Protein AF-A0A2X3FHQ5-F1 (afdb_monomer)

Radius of gyration: 15.31 Å; Cα contacts (8 Å, |Δi|>4): 55; chains: 1; bounding box: 38×42×33 Å

Structure (mmCIF, N/CA/C/O backbone):
data_AF-A0A2X3FHQ5-F1
#
_entry.id   AF-A0A2X3FHQ5-F1
#
loop_
_atom_site.group_PDB
_atom_site.id
_atom_site.type_symbol
_atom_site.label_atom_id
_atom_site.label_alt_id
_atom_site.label_comp_id
_atom_site.label_asym_id
_atom_site.label_entity_id
_atom_site.label_seq_id
_atom_site.pdbx_PDB_ins_code
_atom_site.Cartn_x
_atom_site.Cartn_y
_atom_site.Cartn_z
_atom_site.occupancy
_atom_site.B_iso_or_equiv
_atom_site.auth_seq_id
_atom_site.auth_comp_id
_atom_site.auth_asym_id
_atom_site.auth_atom_id
_atom_site.pdbx_PDB_model_num
ATOM 1 N N . MET A 1 1 ? 20.931 -13.628 -2.571 1.00 59.31 1 MET A N 1
ATOM 2 C CA . MET A 1 1 ? 20.735 -12.898 -1.302 1.00 59.31 1 MET A CA 1
ATOM 3 C C . MET A 1 1 ? 20.462 -13.929 -0.230 1.00 59.31 1 MET A C 1
ATOM 5 O O . MET A 1 1 ? 19.883 -14.948 -0.580 1.00 59.31 1 MET A O 1
ATOM 9 N N . SER A 1 2 ? 20.909 -13.700 1.008 1.00 79.62 2 SER A N 1
ATOM 10 C CA . SER A 1 2 ? 20.450 -14.528 2.133 1.00 79.62 2 SER A CA 1
ATOM 11 C C . SER A 1 2 ? 18.942 -14.344 2.297 1.00 79.62 2 SER A C 1
ATOM 13 O O . SER A 1 2 ? 18.453 -13.229 2.085 1.00 79.62 2 SER A O 1
ATOM 15 N N . ASP A 1 3 ? 18.227 -15.397 2.685 1.00 78.94 3 ASP A N 1
ATOM 16 C CA . ASP A 1 3 ? 16.781 -15.337 2.943 1.00 78.94 3 ASP A CA 1
ATOM 17 C C . ASP A 1 3 ? 16.431 -14.351 4.074 1.00 78.94 3 ASP A C 1
ATOM 19 O O . ASP A 1 3 ? 15.317 -13.834 4.119 1.00 78.94 3 ASP A O 1
ATOM 23 N N . ASP A 1 4 ? 17.404 -13.997 4.921 1.00 87.81 4 ASP A N 1
ATOM 24 C CA . ASP A 1 4 ? 17.254 -12.993 5.986 1.00 87.81 4 ASP A CA 1
ATOM 25 C C . ASP A 1 4 ? 17.111 -11.557 5.452 1.00 87.81 4 ASP A C 1
ATOM 27 O O . ASP A 1 4 ? 16.693 -10.658 6.180 1.00 87.81 4 ASP A O 1
ATOM 31 N N . LEU A 1 5 ? 17.484 -11.320 4.187 1.00 92.12 5 LEU A N 1
ATOM 32 C CA . LEU A 1 5 ? 17.414 -10.000 3.550 1.00 92.12 5 LEU A CA 1
ATOM 33 C C . LEU A 1 5 ? 16.164 -9.835 2.684 1.00 92.12 5 LEU A C 1
ATOM 35 O O . LEU A 1 5 ? 15.632 -8.731 2.578 1.00 92.12 5 LEU A O 1
ATOM 39 N N . ALA A 1 6 ? 15.723 -10.909 2.024 1.00 91.44 6 ALA A N 1
ATOM 40 C CA . ALA A 1 6 ? 14.554 -10.894 1.156 1.00 91.44 6 ALA A CA 1
ATOM 41 C C . ALA A 1 6 ? 13.987 -12.305 0.993 1.00 91.44 6 ALA A C 1
ATOM 43 O O . ALA A 1 6 ? 14.666 -13.195 0.485 1.00 91.44 6 ALA A O 1
ATOM 44 N N . CYS A 1 7 ? 12.712 -12.478 1.333 1.00 93.31 7 CYS A N 1
ATOM 45 C CA . CYS A 1 7 ? 12.000 -13.733 1.150 1.00 93.31 7 CYS A CA 1
ATOM 46 C C . CYS A 1 7 ? 10.672 -13.505 0.418 1.00 93.31 7 CYS A C 1
ATOM 48 O O . CYS A 1 7 ? 10.058 -12.435 0.484 1.00 93.31 7 CYS A O 1
ATOM 50 N N . ARG A 1 8 ? 10.221 -14.519 -0.327 1.00 93.00 8 ARG A N 1
ATOM 51 C CA . ARG A 1 8 ? 8.915 -14.481 -0.989 1.00 93.00 8 ARG A CA 1
ATOM 52 C C . ARG A 1 8 ? 7.829 -14.844 0.019 1.00 93.00 8 ARG A C 1
ATOM 54 O 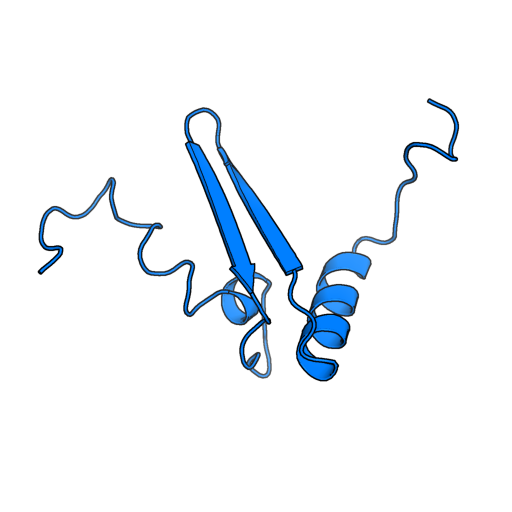O . ARG A 1 8 ? 7.874 -15.920 0.605 1.00 93.00 8 ARG A O 1
ATOM 61 N N . VAL A 1 9 ? 6.825 -13.985 0.140 1.00 93.00 9 VAL A N 1
ATOM 62 C CA . VAL A 1 9 ? 5.634 -14.225 0.965 1.00 93.00 9 VAL A CA 1
ATOM 63 C C . VAL A 1 9 ? 4.448 -14.686 0.118 1.00 93.00 9 VAL A C 1
ATOM 65 O O . VAL A 1 9 ? 4.480 -14.622 -1.116 1.00 93.00 9 VAL A O 1
ATOM 68 N N . ASP A 1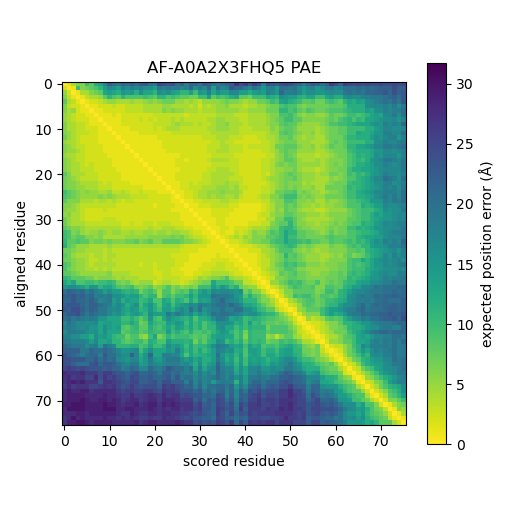 10 ? 3.391 -15.152 0.783 1.00 94.69 10 ASP A N 1
ATOM 69 C CA . ASP A 1 10 ? 2.136 -15.493 0.121 1.00 94.69 10 ASP A CA 1
ATOM 70 C C . ASP A 1 10 ? 1.525 -14.269 -0.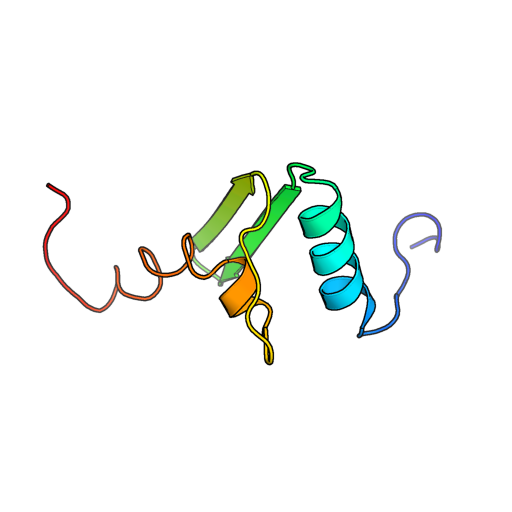590 1.00 94.69 10 ASP A C 1
ATOM 72 O O . ASP A 1 10 ? 1.575 -13.138 -0.102 1.00 94.69 10 ASP A O 1
ATOM 76 N N . ARG A 1 11 ? 0.910 -14.493 -1.754 1.00 88.75 11 ARG A N 1
ATOM 77 C CA . ARG A 1 11 ? 0.284 -13.441 -2.576 1.00 88.75 11 ARG A CA 1
ATOM 78 C C . ARG A 1 11 ? -0.883 -12.720 -1.886 1.00 88.75 11 ARG A C 1
ATOM 80 O O . ARG A 1 11 ? -1.263 -11.636 -2.325 1.00 88.75 11 ARG A O 1
ATOM 87 N N . HIS A 1 12 ? -1.452 -13.308 -0.837 1.00 87.50 12 HIS A N 1
ATOM 88 C CA . HIS A 1 12 ? -2.506 -12.730 -0.007 1.00 87.50 12 HIS A CA 1
ATOM 89 C C . HIS A 1 12 ? -1.969 -11.954 1.206 1.00 87.50 12 HIS A C 1
ATOM 91 O O . HIS A 1 12 ? -2.759 -11.310 1.891 1.00 87.50 12 HIS A O 1
ATOM 97 N N . ALA A 1 13 ? -0.651 -11.927 1.445 1.00 89.94 13 ALA A N 1
ATOM 98 C CA . ALA A 1 13 ? -0.062 -11.218 2.583 1.00 89.94 13 ALA A CA 1
ATOM 99 C C . ALA A 1 13 ? -0.363 -9.709 2.576 1.00 89.94 13 ALA A C 1
ATOM 101 O O . ALA A 1 13 ? -0.663 -9.142 3.620 1.00 89.94 13 ALA A O 1
ATOM 102 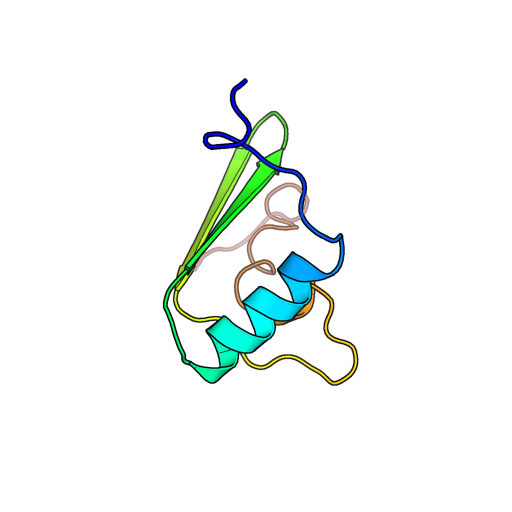N N . LEU A 1 14 ? -0.332 -9.059 1.406 1.00 86.88 14 LEU A N 1
ATOM 103 C CA . LEU A 1 14 ? -0.580 -7.618 1.292 1.00 86.88 14 LEU A CA 1
ATOM 104 C C . LEU A 1 14 ? -2.038 -7.229 1.629 1.00 86.88 14 LEU A C 1
ATOM 106 O O . LEU A 1 14 ? -2.218 -6.348 2.467 1.00 86.88 14 LEU A O 1
ATOM 110 N N . PRO A 1 15 ? -3.081 -7.861 1.047 1.00 83.62 15 PRO A N 1
ATOM 111 C CA . PRO A 1 15 ? -4.461 -7.641 1.485 1.00 83.62 15 PRO A CA 1
ATOM 112 C C . PRO A 1 15 ? -4.676 -7.875 2.985 1.00 83.62 15 PRO A C 1
ATOM 114 O O . PRO A 1 15 ? -5.315 -7.050 3.632 1.00 83.62 15 PRO A O 1
ATOM 117 N N . SER A 1 16 ? -4.115 -8.954 3.543 1.00 87.06 16 SER A N 1
ATOM 118 C CA . SER A 1 16 ? -4.236 -9.257 4.975 1.00 87.06 16 SER A CA 1
ATOM 119 C C . SER A 1 16 ? -3.560 -8.197 5.848 1.00 87.06 16 SER A C 1
ATOM 121 O O . SER A 1 16 ? -4.160 -7.728 6.808 1.00 87.06 16 SER A O 1
ATOM 123 N N . LEU A 1 17 ? -2.347 -7.765 5.482 1.00 88.50 17 LEU A N 1
ATOM 124 C CA . LEU A 1 17 ? -1.611 -6.720 6.196 1.00 88.50 17 LEU A CA 1
ATOM 125 C C . LEU A 1 17 ? -2.382 -5.397 6.219 1.00 88.50 17 LEU A C 1
ATOM 127 O O . LEU A 1 17 ? -2.444 -4.747 7.257 1.00 88.50 17 LEU A O 1
ATOM 131 N N . LEU A 1 18 ? -2.980 -4.993 5.096 1.00 85.56 18 LEU A N 1
ATOM 132 C CA . LEU A 1 18 ? -3.738 -3.741 5.033 1.00 85.56 18 LEU A CA 1
ATOM 133 C C . LEU A 1 18 ? -4.988 -3.764 5.907 1.00 85.56 18 LEU A C 1
ATOM 135 O O . LEU A 1 18 ? -5.314 -2.744 6.509 1.00 85.56 18 LEU A O 1
ATOM 139 N N . GLU A 1 19 ? -5.658 -4.910 6.011 1.00 85.44 19 GLU A N 1
ATOM 140 C CA . GLU A 1 19 ? -6.793 -5.064 6.918 1.00 85.44 19 GLU A CA 1
ATOM 141 C C . GLU A 1 19 ? -6.346 -4.975 8.384 1.00 85.44 19 GLU A C 1
ATOM 143 O O . GLU A 1 19 ? -6.965 -4.249 9.159 1.00 85.44 19 GLU A O 1
ATOM 148 N N . THR A 1 20 ? -5.234 -5.618 8.753 1.00 88.44 20 THR A N 1
ATOM 149 C CA . THR A 1 20 ? -4.651 -5.510 10.103 1.00 88.44 20 THR A CA 1
ATOM 150 C C . THR A 1 20 ? -4.276 -4.069 10.441 1.00 88.44 20 THR A C 1
ATOM 152 O O . THR A 1 20 ? -4.727 -3.527 11.445 1.00 88.44 20 THR A O 1
ATOM 155 N N . VAL A 1 21 ? -3.518 -3.403 9.566 1.00 87.88 21 VAL A N 1
ATOM 156 C CA . VAL A 1 21 ? -3.098 -2.005 9.749 1.00 87.88 21 VAL A CA 1
ATOM 157 C C . VAL A 1 21 ? -4.308 -1.072 9.856 1.00 87.88 21 VAL A C 1
ATOM 159 O O . VAL A 1 21 ? -4.297 -0.148 10.665 1.00 87.88 21 VAL A O 1
ATOM 162 N N . ARG A 1 22 ? -5.371 -1.317 9.078 1.00 84.31 22 ARG A N 1
ATOM 163 C CA . ARG A 1 22 ? -6.628 -0.560 9.155 1.00 84.31 22 ARG A CA 1
ATOM 164 C C . ARG A 1 22 ? -7.331 -0.752 10.498 1.00 84.31 22 ARG A C 1
ATOM 166 O O . ARG A 1 22 ? -7.850 0.215 11.046 1.00 84.31 22 ARG A O 1
ATOM 173 N N . GLN A 1 23 ? -7.398 -1.987 10.994 1.00 86.56 23 GLN A N 1
ATOM 174 C CA . GLN A 1 23 ? -8.032 -2.303 12.278 1.00 86.56 23 GLN A CA 1
ATOM 175 C C . GLN A 1 23 ? -7.264 -1.696 13.455 1.00 86.56 23 GLN A C 1
ATOM 177 O O . GLN A 1 23 ? -7.883 -1.181 14.382 1.00 86.56 23 GLN A O 1
ATOM 182 N N . GLU A 1 24 ? -5.935 -1.722 13.395 1.00 90.56 24 GLU A N 1
ATOM 183 C CA . GLU A 1 24 ? -5.058 -1.178 14.435 1.00 90.56 24 GLU A CA 1
ATOM 184 C C . GLU A 1 24 ? -4.877 0.345 14.333 1.00 90.56 24 GLU A C 1
ATOM 186 O O . GLU A 1 24 ? -4.480 0.985 15.302 1.00 90.56 24 GLU A O 1
ATOM 191 N N . GLY A 1 25 ? -5.191 0.946 13.180 1.00 83.94 25 GLY A N 1
ATOM 192 C CA . GLY A 1 25 ? -5.002 2.378 12.944 1.00 83.94 25 GLY A CA 1
ATOM 193 C C . GLY A 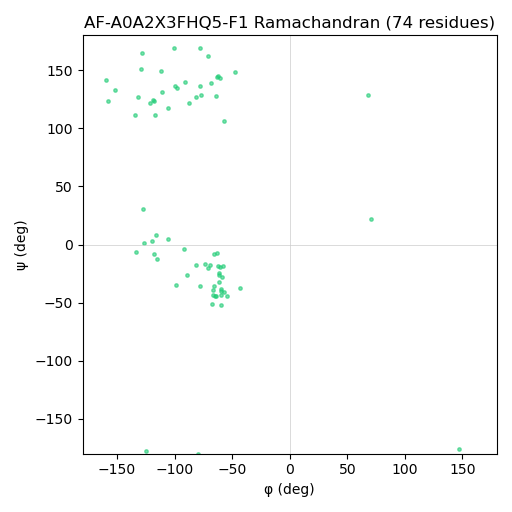1 25 ? -3.531 2.787 12.819 1.00 83.94 25 GLY A C 1
ATOM 194 O O . GLY A 1 25 ? -3.209 3.956 13.023 1.00 83.94 25 GLY A O 1
ATOM 195 N N . ASN A 1 26 ? -2.642 1.845 12.490 1.00 86.38 26 ASN A N 1
ATOM 196 C CA . ASN A 1 26 ? -1.216 2.117 12.331 1.00 86.38 26 ASN A CA 1
ATOM 197 C C . ASN A 1 26 ? -0.971 2.996 11.099 1.00 86.38 26 ASN A C 1
ATOM 199 O O . ASN A 1 26 ? -1.539 2.770 10.026 1.00 86.38 26 ASN A O 1
ATOM 203 N N . GLU A 1 27 ? -0.065 3.960 11.226 1.00 86.44 27 GLU A N 1
ATOM 204 C CA . GLU A 1 27 ? 0.401 4.723 10.076 1.00 86.44 27 GLU A CA 1
ATOM 205 C C . GLU A 1 27 ? 1.392 3.894 9.259 1.00 86.44 27 GLU A C 1
ATOM 207 O O . GLU A 1 27 ? 2.365 3.352 9.785 1.00 86.44 27 GLU A O 1
ATOM 212 N N . ILE A 1 28 ? 1.150 3.803 7.953 1.00 88.00 28 ILE A N 1
ATOM 213 C CA . ILE A 1 28 ? 2.037 3.115 7.014 1.00 88.00 28 ILE A CA 1
ATOM 214 C C . ILE A 1 28 ? 2.381 4.020 5.843 1.00 88.00 28 ILE A C 1
ATOM 216 O O . ILE A 1 28 ? 1.708 5.018 5.582 1.00 88.00 28 ILE A O 1
ATOM 220 N N . MET A 1 29 ? 3.420 3.628 5.107 1.00 88.75 29 MET A N 1
ATOM 221 C CA . MET A 1 29 ? 3.784 4.262 3.850 1.00 88.75 29 MET A CA 1
ATOM 222 C C . MET A 1 29 ? 3.534 3.322 2.674 1.00 88.75 29 MET A C 1
ATOM 224 O O . MET A 1 29 ? 3.976 2.174 2.690 1.00 88.75 29 MET A O 1
ATOM 228 N N . ILE A 1 30 ? 2.860 3.810 1.633 1.00 86.31 30 ILE A N 1
ATOM 229 C CA . ILE A 1 30 ? 2.624 3.052 0.398 1.00 86.31 30 ILE A CA 1
ATOM 230 C C . ILE A 1 30 ? 3.212 3.814 -0.778 1.00 86.31 30 ILE A C 1
ATOM 232 O O . ILE A 1 30 ? 2.834 4.950 -1.060 1.00 86.31 30 ILE A O 1
ATOM 236 N N . PHE A 1 31 ? 4.122 3.150 -1.483 1.00 87.31 31 PHE A N 1
ATOM 237 C CA . PHE A 1 31 ? 4.832 3.690 -2.631 1.00 87.31 31 PHE A CA 1
ATOM 238 C C . PHE A 1 31 ? 4.263 3.063 -3.900 1.00 87.31 31 PHE A C 1
ATOM 240 O O . PHE A 1 31 ? 4.363 1.852 -4.098 1.00 87.31 31 PHE A O 1
ATOM 247 N N . VAL A 1 32 ? 3.686 3.881 -4.779 1.00 83.94 32 VAL A N 1
ATOM 248 C CA . VAL A 1 32 ? 3.251 3.441 -6.109 1.00 83.94 32 VAL A CA 1
ATOM 249 C C . VAL A 1 32 ? 4.045 4.198 -7.155 1.00 83.94 32 VAL A C 1
ATOM 251 O O . VAL A 1 32 ? 3.917 5.410 -7.313 1.00 83.94 32 VAL A O 1
ATOM 254 N N . GLY A 1 33 ? 4.906 3.461 -7.849 1.00 80.88 33 GLY A N 1
ATOM 255 C CA . GLY A 1 33 ? 5.808 3.999 -8.855 1.00 80.88 33 GLY A CA 1
ATOM 256 C C . GLY A 1 33 ? 5.461 3.556 -10.269 1.00 80.88 33 GLY A C 1
ATOM 257 O O . GLY A 1 33 ? 4.996 2.443 -10.505 1.00 80.88 33 GLY A O 1
ATOM 258 N N . ASN A 1 34 ? 5.764 4.425 -11.225 1.00 84.69 34 ASN A N 1
ATOM 259 C CA . ASN A 1 34 ? 6.005 4.073 -12.620 1.00 84.69 34 ASN A CA 1
ATOM 260 C C . ASN A 1 34 ? 7.390 4.612 -13.036 1.00 84.69 34 ASN A C 1
ATOM 262 O O . ASN A 1 34 ? 8.103 5.196 -12.224 1.00 84.69 34 ASN A O 1
ATOM 266 N N . ARG A 1 35 ? 7.792 4.440 -14.303 1.00 88.31 35 ARG A N 1
ATOM 267 C CA . ARG A 1 35 ? 9.133 4.843 -14.777 1.00 88.31 35 ARG A CA 1
ATOM 268 C C . ARG A 1 35 ? 9.483 6.331 -14.594 1.00 88.31 35 ARG A C 1
ATOM 270 O O . ARG A 1 35 ? 10.658 6.655 -14.683 1.00 88.31 35 ARG A O 1
ATOM 277 N N . GLY A 1 36 ? 8.513 7.225 -14.395 1.00 87.06 36 GLY A N 1
ATOM 278 C CA . GLY A 1 36 ? 8.749 8.674 -14.329 1.00 87.06 36 GLY A CA 1
ATOM 279 C C . GLY A 1 36 ? 8.201 9.368 -13.084 1.00 87.06 36 GLY A C 1
ATOM 280 O O . GLY A 1 36 ? 8.284 10.589 -12.999 1.00 87.06 36 GLY A O 1
ATOM 281 N N . CYS A 1 37 ? 7.596 8.634 -12.152 1.00 85.88 37 CYS A N 1
ATOM 282 C CA . CYS A 1 37 ? 7.018 9.205 -10.943 1.00 85.88 37 CYS A CA 1
ATOM 283 C C . CYS A 1 37 ? 6.862 8.124 -9.875 1.00 85.88 37 CYS A C 1
ATOM 285 O O . CYS A 1 37 ? 6.478 6.996 -10.186 1.00 85.88 37 CYS A O 1
ATOM 287 N N . VAL A 1 38 ? 7.114 8.490 -8.622 1.00 84.31 38 VAL A N 1
ATOM 288 C CA . VAL A 1 38 ? 6.741 7.703 -7.448 1.00 84.31 38 VAL A CA 1
ATOM 289 C C . VAL A 1 38 ? 5.785 8.549 -6.624 1.00 84.31 38 VAL A C 1
ATOM 291 O O . VAL A 1 38 ? 6.112 9.678 -6.267 1.00 84.31 38 VAL A O 1
ATOM 294 N N . GLN A 1 39 ? 4.608 8.006 -6.338 1.00 79.56 39 GLN A N 1
ATOM 295 C CA . GLN A 1 39 ? 3.657 8.587 -5.402 1.00 79.56 39 GLN A CA 1
ATOM 296 C C . GLN A 1 39 ? 3.807 7.893 -4.052 1.00 79.56 39 GLN A C 1
ATOM 298 O O . GLN A 1 39 ? 3.892 6.665 -3.988 1.00 79.56 39 GLN A O 1
ATOM 303 N N . ILE A 1 40 ? 3.830 8.688 -2.986 1.00 83.81 40 ILE A N 1
ATOM 304 C CA . ILE A 1 40 ? 3.979 8.216 -1.612 1.00 83.81 40 ILE A CA 1
ATOM 305 C C . ILE A 1 40 ? 2.715 8.606 -0.854 1.00 83.81 40 ILE A C 1
ATOM 307 O O . ILE A 1 40 ? 2.345 9.778 -0.819 1.00 83.81 40 ILE A O 1
ATOM 311 N N . PHE A 1 41 ? 2.050 7.618 -0.273 1.00 82.00 41 PHE A N 1
ATOM 312 C CA . PHE A 1 41 ? 1.014 7.814 0.732 1.00 82.00 41 PHE A CA 1
ATOM 313 C C . PHE A 1 41 ? 1.623 7.570 2.111 1.00 82.00 41 PHE A C 1
ATOM 315 O O . PHE A 1 41 ? 2.328 6.577 2.263 1.00 82.00 41 PHE A O 1
ATOM 322 N N . THR A 1 42 ? 1.318 8.430 3.083 1.00 84.12 42 THR A N 1
ATOM 323 C CA . THR A 1 42 ? 1.663 8.242 4.499 1.00 84.12 42 THR A CA 1
ATOM 324 C C . THR A 1 42 ? 0.421 8.503 5.340 1.00 84.12 42 THR A C 1
ATOM 326 O O . THR A 1 42 ? -0.200 9.557 5.195 1.00 84.12 42 THR A O 1
ATOM 329 N N . GLY A 1 43 ? 0.069 7.555 6.204 1.00 83.19 43 GLY A N 1
ATOM 330 C CA . GLY A 1 43 ? -1.029 7.690 7.158 1.00 83.19 43 GLY A CA 1
ATOM 331 C C . GLY A 1 43 ? -1.731 6.364 7.436 1.00 83.19 43 GLY A C 1
ATOM 332 O O . GLY A 1 43 ? -1.327 5.309 6.940 1.00 83.19 43 GLY A O 1
ATOM 333 N N . ALA A 1 44 ? -2.794 6.420 8.236 1.00 81.25 44 ALA A N 1
ATOM 334 C CA . ALA A 1 44 ? -3.627 5.259 8.536 1.00 81.25 44 ALA A CA 1
ATOM 335 C C . ALA A 1 44 ? -4.600 4.946 7.370 1.00 81.25 44 ALA A C 1
ATOM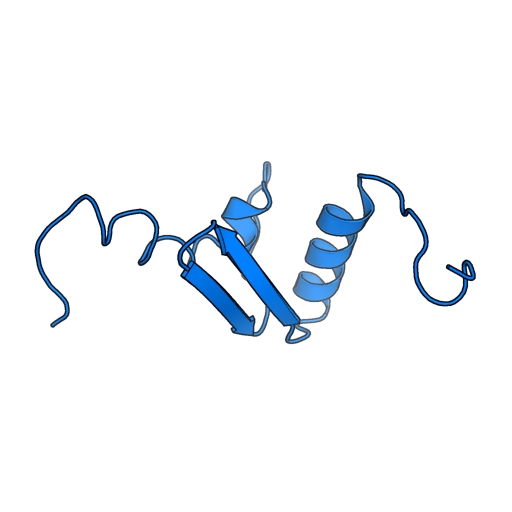 337 O O . ALA A 1 44 ? -5.210 5.871 6.820 1.00 81.25 44 ALA A O 1
ATOM 338 N N . PRO A 1 45 ? -4.785 3.670 6.973 1.00 72.12 45 PRO A N 1
ATOM 339 C CA . PRO A 1 45 ? -5.723 3.291 5.914 1.00 72.12 45 PRO A CA 1
ATOM 340 C C . PRO A 1 45 ? -7.189 3.609 6.261 1.00 72.12 45 PRO A C 1
ATOM 342 O O . PRO A 1 45 ? -7.619 3.459 7.405 1.00 72.12 45 PRO A O 1
ATOM 345 N N . GLY A 1 46 ? -7.983 4.003 5.258 1.00 67.62 46 GLY A N 1
ATOM 346 C CA . GLY A 1 46 ? -9.411 4.319 5.414 1.00 67.62 46 GLY A CA 1
ATOM 347 C C . GLY A 1 46 ? -10.332 3.088 5.472 1.00 67.62 46 GLY A C 1
ATOM 348 O O . GLY A 1 46 ? -9.887 1.945 5.377 1.00 67.62 46 GLY A O 1
ATOM 349 N N . LYS A 1 47 ? -11.651 3.307 5.613 1.00 60.78 47 LYS A N 1
ATOM 350 C CA . LYS A 1 47 ? -12.656 2.223 5.604 1.00 60.78 47 LYS A CA 1
ATOM 351 C C . LYS A 1 47 ? -12.702 1.519 4.241 1.00 60.78 47 LYS A C 1
ATOM 353 O O . LYS A 1 47 ? -12.893 2.169 3.220 1.00 60.78 47 LYS A O 1
ATOM 358 N N . ALA A 1 48 ? -12.593 0.193 4.261 1.00 59.41 48 ALA A N 1
ATOM 359 C CA . ALA A 1 48 ? -12.668 -0.678 3.093 1.00 59.41 48 ALA A CA 1
ATOM 360 C C . ALA A 1 48 ? -14.121 -1.143 2.842 1.00 59.41 48 ALA A C 1
ATOM 362 O O . ALA A 1 48 ? -14.851 -1.428 3.794 1.00 59.41 48 ALA A O 1
ATOM 363 N N . GLY A 1 49 ? -14.561 -1.198 1.578 1.00 54.31 49 GLY A N 1
ATOM 364 C CA . GLY A 1 49 ? -15.869 -1.737 1.190 1.00 54.31 49 GLY A CA 1
ATOM 365 C C . GLY A 1 49 ? -15.912 -3.277 1.163 1.00 54.31 49 GLY A C 1
ATOM 366 O O . GLY A 1 49 ? -14.870 -3.930 1.207 1.00 54.31 49 GLY A O 1
ATOM 367 N N . PRO A 1 50 ? -17.103 -3.897 1.039 1.00 42.69 50 PRO A N 1
ATOM 368 C CA . PRO A 1 50 ? -17.275 -5.359 1.060 1.00 42.69 50 PRO A CA 1
ATOM 369 C C . PRO A 1 50 ? -16.588 -6.116 -0.099 1.00 42.69 50 PRO A C 1
ATOM 371 O O . PRO A 1 50 ? -16.526 -7.343 -0.073 1.00 42.69 50 PRO A O 1
ATOM 374 N N . HIS A 1 51 ? -16.027 -5.408 -1.088 1.00 49.78 51 HIS A N 1
ATOM 375 C CA . HIS A 1 51 ? -15.235 -5.967 -2.192 1.00 49.78 51 HIS A CA 1
ATOM 376 C C . HIS A 1 51 ? -13.866 -5.282 -2.350 1.00 49.78 51 HIS A C 1
ATOM 378 O O . HIS A 1 51 ? -13.333 -5.206 -3.458 1.00 49.78 51 HIS A O 1
ATOM 384 N N . ALA A 1 52 ? -13.293 -4.804 -1.241 1.00 51.09 52 ALA A N 1
ATOM 385 C CA . ALA A 1 52 ? -12.138 -3.921 -1.257 1.00 51.09 52 ALA A CA 1
ATOM 386 C C . ALA A 1 52 ? -10.915 -4.480 -1.984 1.00 51.09 52 ALA A C 1
ATOM 388 O O . ALA A 1 52 ? -10.162 -5.315 -1.477 1.00 51.09 52 ALA A O 1
ATOM 389 N N . ARG A 1 53 ? -10.659 -3.932 -3.174 1.00 59.78 53 ARG A N 1
ATOM 390 C CA . ARG A 1 53 ? -9.328 -3.965 -3.789 1.00 59.78 53 ARG A CA 1
ATOM 391 C C . ARG A 1 53 ? -8.379 -3.040 -3.023 1.00 59.78 53 ARG A C 1
ATOM 393 O O . ARG A 1 53 ? -8.811 -2.105 -2.361 1.00 59.78 53 ARG A O 1
ATOM 400 N N . LEU A 1 54 ? -7.071 -3.228 -3.211 1.00 60.09 54 LEU A N 1
ATOM 401 C CA . LEU A 1 54 ? -6.019 -2.286 -2.778 1.00 60.09 54 LEU A CA 1
ATOM 402 C C . LEU A 1 54 ? -6.367 -0.816 -3.070 1.00 60.09 54 LEU A C 1
ATOM 404 O O . LEU A 1 54 ? -6.088 0.064 -2.265 1.00 60.09 54 LEU A O 1
ATOM 408 N N . ALA A 1 55 ? -7.019 -0.569 -4.208 1.00 56.38 55 ALA A N 1
ATOM 409 C CA . ALA A 1 55 ? -7.480 0.754 -4.601 1.00 56.38 55 ALA A CA 1
ATOM 410 C C . ALA A 1 55 ? -8.506 1.361 -3.627 1.00 56.38 55 ALA A C 1
ATOM 412 O O . ALA A 1 55 ? -8.498 2.571 -3.460 1.00 56.38 55 ALA A O 1
ATOM 413 N N . GLU A 1 56 ? -9.353 0.560 -2.974 1.00 59.03 56 GLU A N 1
ATOM 414 C CA . GLU A 1 56 ? -10.397 1.025 -2.045 1.00 59.03 56 GLU A CA 1
ATOM 415 C C . GLU A 1 56 ? -9.838 1.406 -0.672 1.00 59.03 56 GLU A C 1
ATOM 417 O O . GLU A 1 56 ? -10.253 2.417 -0.115 1.00 59.03 56 GLU A O 1
ATOM 422 N N . TYR A 1 57 ? -8.816 0.699 -0.171 1.00 60.97 57 TYR A N 1
ATOM 423 C CA . TYR A 1 57 ? -8.090 1.116 1.045 1.00 60.97 57 TYR A CA 1
ATOM 424 C C . TYR A 1 57 ? -7.463 2.505 0.907 1.00 60.97 57 TYR A C 1
ATOM 426 O O . TYR A 1 57 ? -7.271 3.217 1.892 1.00 60.97 57 TYR A O 1
ATOM 434 N N . LEU A 1 58 ? -7.140 2.876 -0.332 1.00 61.41 58 LEU A N 1
ATOM 435 C CA . LEU A 1 58 ? -6.397 4.079 -0.674 1.00 61.41 58 LEU A CA 1
ATOM 436 C C . LEU A 1 58 ? -7.236 5.058 -1.507 1.00 61.41 58 LEU A C 1
ATOM 438 O O . LEU A 1 58 ? -6.698 6.053 -1.993 1.00 61.41 58 LEU A O 1
ATOM 442 N N . GLN A 1 59 ? -8.545 4.805 -1.669 1.00 51.97 59 GLN A N 1
ATOM 443 C CA . GLN A 1 59 ? -9.411 5.537 -2.603 1.00 51.97 59 GLN A CA 1
ATOM 444 C C . GLN A 1 59 ? -9.394 7.040 -2.307 1.00 51.97 59 GLN A C 1
ATOM 446 O O . GLN A 1 59 ? -9.261 7.837 -3.230 1.00 51.97 59 GLN A O 1
ATOM 451 N N . TYR A 1 60 ? -9.415 7.439 -1.031 1.00 50.28 60 TYR A N 1
ATOM 452 C CA . TYR A 1 60 ? -9.382 8.854 -0.642 1.00 50.28 60 TYR A CA 1
ATOM 453 C C . TYR A 1 60 ? -8.100 9.591 -1.090 1.00 50.28 60 TYR A C 1
ATOM 455 O O . TYR A 1 60 ? -8.133 10.797 -1.310 1.00 50.28 60 TYR A O 1
ATOM 463 N N . TYR A 1 61 ? -6.989 8.875 -1.304 1.00 50.97 61 TYR A N 1
ATOM 464 C CA . TYR A 1 61 ? -5.674 9.460 -1.595 1.00 50.97 61 TYR A CA 1
ATOM 465 C C . TYR A 1 61 ? -5.126 9.139 -3.003 1.00 50.97 61 TYR A C 1
ATOM 467 O O . TYR A 1 61 ? -4.188 9.798 -3.452 1.00 50.97 61 TYR A O 1
ATOM 475 N N . PHE A 1 62 ? -5.712 8.184 -3.744 1.00 52.84 62 PHE A N 1
ATOM 476 C CA . PHE A 1 62 ? -5.365 7.913 -5.156 1.00 52.84 62 PHE A CA 1
ATOM 477 C C . PHE A 1 62 ? -6.185 8.724 -6.169 1.00 52.84 62 PHE A C 1
ATOM 479 O O . PHE A 1 62 ? -5.684 9.010 -7.260 1.00 52.84 62 PHE A O 1
ATOM 486 N N . TYR A 1 63 ? -7.410 9.150 -5.830 1.00 45.22 63 TYR A N 1
ATOM 487 C CA . TYR A 1 63 ? -8.234 9.955 -6.742 1.00 45.22 63 TYR A CA 1
ATOM 488 C C . TYR A 1 63 ? -7.668 11.324 -7.164 1.00 45.22 63 TYR A C 1
ATOM 490 O O . TYR A 1 63 ? -7.996 11.727 -8.281 1.00 45.22 63 TYR A O 1
ATOM 498 N N . PRO A 1 64 ? -6.795 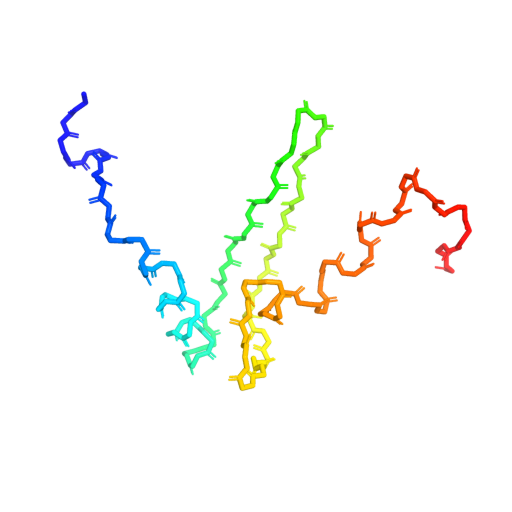12.031 -6.414 1.00 49.03 64 PRO A N 1
ATOM 499 C CA . PRO A 1 64 ? -6.209 13.262 -6.944 1.00 49.03 64 PRO A CA 1
ATOM 500 C C . PRO A 1 64 ? -5.133 13.037 -8.027 1.00 49.03 64 PRO A C 1
ATOM 502 O O . PRO A 1 64 ? -4.851 13.965 -8.781 1.00 49.03 64 PRO A O 1
ATOM 505 N N . CYS A 1 65 ? -4.554 11.834 -8.180 1.00 43.75 65 CYS A N 1
ATOM 506 C CA . CYS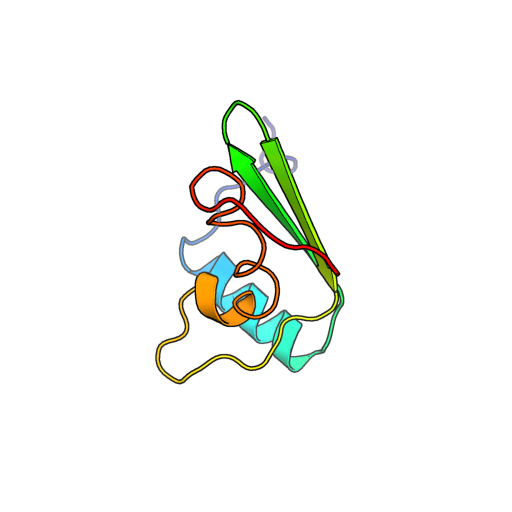 A 1 65 ? -3.348 11.658 -9.013 1.00 43.75 65 CYS A CA 1
ATOM 507 C C . CYS A 1 65 ? -3.481 10.733 -10.233 1.00 43.75 65 CYS A C 1
ATOM 509 O O . CYS A 1 65 ? -2.591 10.739 -11.083 1.00 43.75 65 CYS A O 1
ATOM 511 N N . ILE A 1 66 ? -4.587 10.000 -10.414 1.00 49.41 66 ILE A N 1
ATOM 512 C CA . ILE A 1 66 ? -4.762 9.167 -11.626 1.00 49.41 66 ILE A CA 1
ATOM 513 C C . ILE A 1 66 ? -5.006 10.036 -12.886 1.00 49.41 66 ILE A C 1
ATOM 515 O O . ILE A 1 66 ? -4.742 9.589 -14.001 1.00 49.41 66 ILE A O 1
ATOM 519 N N . CYS A 1 67 ? -5.436 11.302 -12.742 1.00 41.38 67 CYS A N 1
ATOM 520 C CA . CYS A 1 67 ? -5.789 12.180 -13.873 1.00 41.38 67 CYS A CA 1
ATOM 521 C C . CYS A 1 67 ? -4.980 13.481 -14.034 1.00 41.38 67 CYS A C 1
ATOM 523 O O . CYS A 1 67 ? -5.232 14.194 -15.005 1.00 41.38 67 CYS A O 1
ATOM 525 N N . ALA A 1 68 ? -3.955 13.784 -13.228 1.00 45.31 68 ALA A N 1
ATOM 526 C CA . ALA A 1 68 ? -3.164 15.014 -13.434 1.00 45.31 68 ALA A CA 1
ATOM 527 C C . ALA A 1 68 ? -2.357 15.040 -14.761 1.00 45.31 68 ALA A C 1
ATOM 529 O O . ALA A 1 68 ? -1.819 16.076 -15.139 1.00 45.31 68 ALA A O 1
ATOM 530 N N . LYS A 1 69 ? -2.306 13.928 -15.517 1.00 43.06 69 LYS A N 1
ATOM 531 C CA . LYS A 1 69 ? -1.815 13.893 -16.913 1.00 43.06 69 LYS A CA 1
ATOM 532 C C . LYS A 1 69 ? -2.904 13.745 -17.987 1.00 43.06 69 LYS A C 1
ATOM 534 O O . LYS A 1 69 ? -2.563 13.638 -19.162 1.00 43.06 69 LYS A O 1
ATOM 539 N N . ARG A 1 70 ? -4.196 13.751 -17.630 1.00 41.94 70 ARG A N 1
ATOM 540 C CA . ARG A 1 70 ? -5.299 13.697 -18.613 1.00 41.94 70 ARG A CA 1
ATOM 541 C C . ARG A 1 70 ? -6.436 14.701 -18.404 1.00 41.94 70 ARG A C 1
ATOM 543 O O . ARG A 1 70 ? -7.265 14.819 -19.297 1.00 41.94 70 ARG A O 1
ATOM 550 N N . ALA A 1 71 ? -6.459 15.465 -17.314 1.00 38.19 71 ALA A N 1
ATOM 551 C CA . ALA A 1 71 ? -7.416 16.550 -17.127 1.00 38.19 71 ALA A CA 1
ATOM 552 C C . ALA A 1 71 ? -6.708 17.807 -16.605 1.00 38.19 71 ALA A C 1
ATOM 554 O O . ALA A 1 71 ? -6.207 17.854 -15.487 1.00 38.19 71 ALA A O 1
ATOM 555 N N . SER A 1 72 ? -6.654 18.813 -17.473 1.00 39.25 72 SER A N 1
ATOM 556 C CA . SER A 1 72 ? -6.457 20.221 -17.131 1.00 39.25 72 SER A CA 1
ATOM 557 C C . SER A 1 72 ? -7.384 20.651 -15.978 1.00 39.25 72 SER A C 1
ATOM 559 O O . SER A 1 72 ? -8.520 20.185 -15.953 1.00 39.25 72 SER A O 1
ATOM 561 N N . MET A 1 73 ? -6.942 21.610 -15.139 1.00 35.56 73 MET A N 1
ATOM 562 C CA . MET A 1 73 ? -7.767 22.466 -14.244 1.00 35.56 73 MET A CA 1
ATOM 563 C C . MET A 1 73 ? -8.473 21.749 -13.064 1.00 35.56 73 MET A C 1
ATOM 565 O O . MET A 1 73 ? -9.210 20.801 -13.268 1.00 35.56 73 MET A O 1
ATOM 569 N N . LYS A 1 74 ? -8.404 22.132 -11.782 1.00 35.81 74 LYS A N 1
ATOM 570 C CA . LYS A 1 74 ? -7.921 23.294 -11.015 1.00 35.81 74 LYS A CA 1
ATOM 571 C C . LYS A 1 74 ? -7.509 22.762 -9.630 1.00 35.81 74 LYS A C 1
ATOM 573 O O . LYS A 1 74 ? -8.305 22.061 -9.010 1.00 35.81 74 LYS A O 1
ATOM 578 N N . CYS A 1 75 ? -6.343 23.146 -9.125 1.00 30.05 75 CYS A N 1
ATOM 579 C CA . CYS A 1 75 ? -6.171 23.278 -7.679 1.00 30.05 75 CYS A CA 1
ATOM 580 C C . CYS A 1 75 ? -6.614 24.703 -7.336 1.00 30.05 75 CYS A C 1
ATOM 582 O O . CYS A 1 75 ? -6.135 25.645 -7.972 1.00 30.05 75 CYS A O 1
ATOM 584 N N . GLY A 1 76 ? -7.602 24.828 -6.449 1.00 34.16 76 GLY A N 1
ATOM 585 C CA . GLY A 1 76 ? -7.932 26.098 -5.801 1.00 34.16 76 GLY A CA 1
ATOM 586 C C . GLY A 1 76 ? -6.895 26.449 -4.749 1.00 34.16 76 GLY A C 1
ATOM 587 O O . GLY A 1 76 ? -6.269 25.499 -4.225 1.00 34.16 76 GLY A O 1
#

pLDDT: mean 70.71, std 19.45, range [30.05, 94.69]

InterPro domains:
  IPR007845 Haemin-degrading HemS/ChuX domain [PF05171] (3-50)
  IPR053733 Heme Transport and Utilization Superfamily [G3DSA:3.40.1570.10] (1-65)
  IPR053733 Heme Transport and Utilization Superfamily [SSF144064] (2-50)

Mean predicted aligned error: 10.57 Å

Nearest PDB structures (foldseek):
  2dqr-assembly1_B  TM=4.577E-01  e=6.260E-01  Bacillus subtilis
  5epw-assembly1_B  TM=2.209E-01  e=2.493E+00  Human coronavirus NL63

Secondary structure (DSSP, 8-state):
--TTT--PPPTTHHHHHHHHHHHHT--EEEEEEETTEEEEEEE---PPPTT--HHHHTHHHHTTTSSTTT------

Organism: Klebsiella pneumoniae (NCBI:txid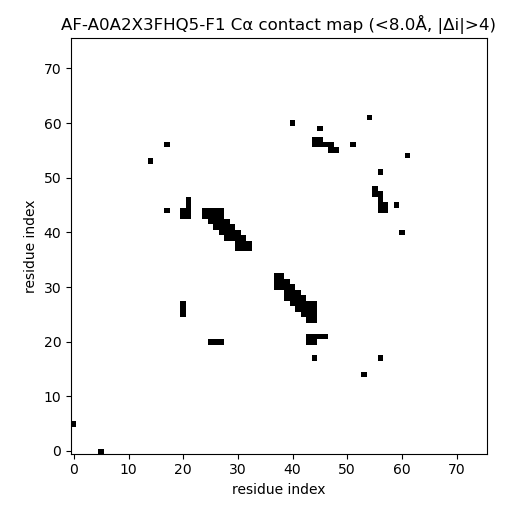573)

Solvent-accessible surface area (backbone atoms only — not comparable to full-atom values): 5033 Å² total; per-residue (Å²): 130,60,66,93,78,61,70,90,74,66,91,59,50,62,67,53,49,53,52,50,34,37,74,72,56,44,67,47,75,50,78,54,68,60,99,88,50,72,47,76,47,77,46,52,51,53,84,61,57,104,79,55,48,79,62,42,40,38,40,93,74,47,67,77,64,81,39,72,89,77,51,80,89,79,85,131

Sequence (76 aa):
MSDDLACRVDRHALPSLLETVRQEGNEIMIFVGNRGCVQIFTGAPGKAGPHARLAEYLQYYFYPCICAKRASMKCG

Foldseek 3Di:
DPVVVPDDDDPCPVVVVLVVQQVVQPWDWDWDDDPPDIDIDTGGFDDADPPGDPCRSCVVPCVVPPPPPPDDDDDD